Protein AF-A0A7J6NAU2-F1 (afdb_monomer)

Solvent-accessible surface area (backbone atoms only — not comparable to full-atom values): 9694 Å² total; per-residue (Å²): 94,84,86,66,75,79,65,46,68,69,25,42,40,36,38,35,39,41,57,71,85,56,94,75,72,61,90,80,76,66,55,66,50,73,46,38,39,37,16,60,60,53,58,39,66,63,51,42,46,51,54,50,49,53,53,48,50,66,66,37,47,79,64,99,82,46,79,44,68,42,42,71,56,32,35,39,39,38,38,37,14,60,82,79,50,27,34,42,34,37,39,34,21,79,93,44,86,72,42,64,49,53,33,33,31,40,48,90,64,53,77,40,66,79,77,50,71,67,55,29,54,35,26,30,52,27,38,39,53,34,18,57,56,64,74,95,55,88,76,60,40,77,60,77,69,35,51,34,77,92,50,86,58,54,75,63,59,51,51,50,50,52,54,54,50,49,53,61,56,59,75,75,108

Secondary structure (DSSP, 8-state):
-----TT-SPEEEEEEEEETT-S---STT--EEEEEEES---SSHHHHHHHHHHHHHHHH--STT---SEEEEEEEEEEEETTTTEEEEEEE-TT-SSSEEEEEEETT--EE----HHHHHHHHHHHHHHHHS----TTPEE-SSS--TTS---HHHHHHHHHHHHHHHHTT-

Nearest PDB structures (foldseek):
  4in3-assembly1_D  TM=7.371E-01  e=9.384E-10  Saccharomyces cerevisiae
  3msw-assembly1_A  TM=6.447E-01  e=3.137E+00  Bacteroides fragilis NCTC 9343
  9azz-assembly3_C  TM=6.365E-01  e=4.544E+00  Ehrlichia ruminantium str. Gardel
  5lqw-assembly1_A  TM=2.678E-01  e=4.272E+00  Saccharomyces cerevisiae

Structure (mmCIF, N/CA/C/O backbone):
data_AF-A0A7J6NAU2-F1
#
_entry.id   AF-A0A7J6NAU2-F1
#
loop_
_atom_site.group_PDB
_atom_site.id
_atom_site.type_symbol
_atom_site.label_atom_id
_atom_site.label_alt_id
_atom_site.label_comp_id
_atom_site.label_asym_id
_atom_site.label_entity_id
_atom_site.label_seq_id
_atom_site.pdbx_PDB_ins_code
_atom_site.Cartn_x
_atom_site.Cartn_y
_atom_site.Cartn_z
_atom_site.occupancy
_atom_site.B_iso_or_equiv
_atom_site.auth_seq_id
_atom_site.auth_comp_id
_atom_site.auth_asym_id
_atom_site.auth_atom_id
_atom_site.pdbx_PDB_model_num
ATOM 1 N N . MET A 1 1 ? -14.428 7.001 -9.097 1.00 51.09 1 MET A N 1
ATOM 2 C CA . MET A 1 1 ? -14.202 5.643 -8.539 1.00 51.09 1 MET A CA 1
ATOM 3 C C . MET A 1 1 ? -15.546 5.062 -8.105 1.00 51.09 1 MET A C 1
ATOM 5 O O . MET A 1 1 ? -16.396 5.852 -7.714 1.00 51.09 1 MET A O 1
ATOM 9 N N . PRO A 1 2 ? -15.805 3.743 -8.208 1.00 54.88 2 PRO A N 1
ATOM 10 C CA . PRO A 1 2 ? -17.052 3.172 -7.691 1.00 54.88 2 PRO A CA 1
ATOM 11 C C . PRO A 1 2 ? -17.158 3.398 -6.176 1.00 5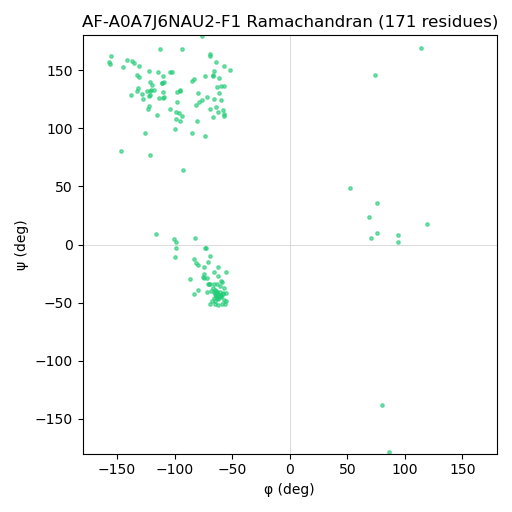4.88 2 PRO A C 1
ATOM 13 O O . PRO A 1 2 ? -16.153 3.328 -5.470 1.00 54.88 2 PRO A O 1
ATOM 16 N N . THR A 1 3 ? -18.365 3.662 -5.674 1.00 55.66 3 THR A N 1
ATOM 17 C CA . THR A 1 3 ? -18.622 3.799 -4.235 1.00 55.66 3 THR A CA 1
ATOM 18 C C . THR A 1 3 ? -18.408 2.448 -3.560 1.00 55.66 3 THR A C 1
ATOM 20 O O . THR A 1 3 ? -19.181 1.510 -3.767 1.00 55.66 3 THR A O 1
ATOM 23 N N . TYR A 1 4 ? -17.345 2.317 -2.771 1.00 61.47 4 TYR A N 1
ATOM 24 C CA . TYR A 1 4 ? -17.094 1.085 -2.035 1.00 61.47 4 TYR A CA 1
ATOM 25 C C . TYR A 1 4 ? -18.024 0.993 -0.820 1.00 61.47 4 TYR A C 1
ATOM 27 O O . TYR A 1 4 ? -18.037 1.878 0.031 1.00 61.47 4 TYR A O 1
ATOM 35 N N . LEU A 1 5 ? -18.792 -0.094 -0.725 1.00 67.62 5 LEU A N 1
ATOM 36 C CA . LEU A 1 5 ? -19.561 -0.430 0.475 1.00 67.62 5 LEU A CA 1
ATOM 37 C C . LEU A 1 5 ? -18.667 -1.192 1.469 1.00 67.62 5 LEU A C 1
ATOM 39 O O . LEU A 1 5 ? -17.882 -2.056 1.077 1.00 67.62 5 LEU A O 1
ATOM 43 N N . GLY A 1 6 ? -18.804 -0.911 2.767 1.00 84.38 6 GLY A N 1
ATOM 44 C CA . GLY A 1 6 ? -18.033 -1.583 3.820 1.00 84.38 6 GLY A CA 1
ATOM 45 C C . GLY A 1 6 ? -16.610 -1.033 3.984 1.00 84.38 6 GLY A C 1
ATOM 46 O O . GLY A 1 6 ? -16.409 0.173 3.968 1.00 84.38 6 GLY A O 1
ATOM 47 N N . LEU A 1 7 ? -15.618 -1.911 4.176 1.00 89.69 7 LEU A N 1
ATOM 48 C CA . LEU A 1 7 ? -14.226 -1.534 4.502 1.00 89.69 7 LEU A CA 1
ATOM 49 C C . LEU A 1 7 ? -13.362 -1.150 3.283 1.00 89.69 7 LEU A C 1
ATOM 51 O O . LEU A 1 7 ? -12.153 -0.946 3.425 1.00 89.69 7 LEU A O 1
ATOM 55 N N . GLY A 1 8 ? -13.956 -1.076 2.091 1.00 89.62 8 GLY A N 1
ATOM 56 C CA . GLY A 1 8 ? -13.227 -0.842 0.847 1.00 89.62 8 GLY A CA 1
ATOM 57 C C . GLY A 1 8 ? -12.674 -2.109 0.182 1.00 89.62 8 GLY A C 1
ATOM 58 O O . GLY A 1 8 ? -12.901 -3.225 0.663 1.00 89.62 8 GLY A O 1
ATOM 59 N N . PRO A 1 9 ? -11.960 -1.949 -0.946 1.00 91.56 9 PRO A N 1
ATOM 60 C CA . PRO A 1 9 ? -11.289 -3.045 -1.634 1.00 91.56 9 PRO A CA 1
ATOM 61 C C . PRO A 1 9 ? -10.095 -3.575 -0.813 1.00 91.56 9 PRO A C 1
ATOM 63 O O . PRO A 1 9 ? -9.605 -2.877 0.077 1.00 91.56 9 PRO A O 1
ATOM 66 N N . PRO A 1 10 ? -9.591 -4.791 -1.102 1.00 92.38 10 PRO A N 1
ATOM 67 C CA . PRO A 1 10 ? -8.260 -5.196 -0.647 1.00 92.38 10 PRO A CA 1
ATOM 68 C C . PRO A 1 10 ? -7.187 -4.226 -1.137 1.00 92.38 10 PRO A C 1
ATOM 70 O O . PRO A 1 10 ? -7.322 -3.632 -2.210 1.00 92.38 10 PRO A O 1
ATOM 73 N N . ASP A 1 11 ? -6.084 -4.153 -0.399 1.00 96.00 11 ASP A N 1
ATOM 74 C CA . ASP A 1 11 ? -4.928 -3.386 -0.839 1.00 96.00 11 ASP A CA 1
ATOM 75 C C . ASP A 1 11 ? -4.319 -4.045 -2.087 1.00 96.00 11 ASP A C 1
ATOM 77 O O . ASP A 1 11 ? -4.319 -5.272 -2.241 1.00 96.00 11 ASP A O 1
ATOM 81 N N . LEU A 1 12 ? -3.802 -3.225 -2.998 1.00 96.38 12 LEU A N 1
ATOM 82 C CA . LEU A 1 12 ? -3.235 -3.662 -4.270 1.00 96.38 12 LEU A CA 1
ATOM 83 C C . LEU A 1 12 ? -1.739 -3.381 -4.281 1.00 96.38 12 LEU A C 1
ATOM 85 O O . LEU A 1 12 ? -1.325 -2.236 -4.131 1.00 96.38 12 LEU A O 1
ATOM 89 N N . CYS A 1 13 ? -0.929 -4.399 -4.559 1.00 96.62 13 CYS A N 1
ATOM 90 C CA . CYS A 1 13 ? 0.479 -4.216 -4.883 1.00 96.62 13 CYS A CA 1
ATOM 91 C C . CYS A 1 13 ? 0.700 -4.547 -6.358 1.00 96.62 13 CYS A C 1
ATOM 93 O O . CYS A 1 13 ? 0.336 -5.629 -6.814 1.00 96.62 13 CYS A O 1
ATOM 95 N N . ARG A 1 14 ? 1.303 -3.624 -7.110 1.00 95.50 14 ARG A N 1
ATOM 96 C CA . ARG A 1 14 ? 1.632 -3.783 -8.530 1.00 95.50 14 ARG A CA 1
ATOM 97 C C . ARG A 1 14 ? 3.118 -3.548 -8.752 1.00 95.50 14 ARG A C 1
ATOM 99 O O . ARG A 1 14 ? 3.636 -2.513 -8.353 1.00 95.50 14 ARG A O 1
ATOM 106 N N . LEU A 1 15 ? 3.782 -4.440 -9.478 1.00 94.50 15 LEU A N 1
ATOM 107 C CA . LEU A 1 15 ? 5.127 -4.225 -10.006 1.00 94.50 15 LEU A CA 1
ATOM 108 C C . LEU A 1 15 ? 5.119 -4.098 -11.525 1.00 94.50 15 LEU A C 1
ATOM 110 O O . LEU A 1 15 ? 4.490 -4.895 -12.222 1.00 94.50 15 LEU A O 1
ATOM 114 N N . THR A 1 16 ? 5.907 -3.160 -12.033 1.00 92.62 16 THR A N 1
ATOM 115 C CA . THR A 1 16 ? 6.211 -3.013 -13.458 1.00 92.62 16 THR A CA 1
ATOM 116 C C . THR A 1 16 ? 7.557 -3.669 -13.745 1.00 92.62 16 THR A C 1
ATOM 118 O O . THR A 1 16 ? 8.567 -3.304 -13.137 1.00 92.62 16 THR A O 1
ATOM 121 N N . LYS A 1 17 ? 7.594 -4.635 -14.669 1.00 89.12 17 LYS A N 1
ATOM 122 C CA . LYS A 1 17 ? 8.814 -5.377 -15.021 1.00 89.12 17 LYS A CA 1
ATOM 123 C C . LYS A 1 17 ? 9.298 -5.013 -16.417 1.00 89.12 17 LYS A C 1
ATOM 125 O O . LYS A 1 17 ? 8.498 -4.834 -17.330 1.00 89.12 17 LYS A O 1
ATOM 130 N N . ILE A 1 18 ? 10.613 -4.986 -16.601 1.00 85.31 18 ILE A N 1
ATOM 131 C CA . ILE A 1 18 ? 11.270 -4.800 -17.896 1.00 85.31 18 ILE A CA 1
ATOM 132 C C . ILE A 1 18 ? 12.165 -6.012 -18.178 1.00 85.31 18 ILE A C 1
ATOM 134 O O . ILE A 1 18 ? 12.994 -6.359 -17.334 1.00 85.31 18 ILE A O 1
ATOM 138 N N . PRO A 1 19 ? 12.053 -6.663 -19.349 1.00 78.94 19 PRO A N 1
ATOM 139 C CA . PRO A 1 19 ? 12.991 -7.708 -19.758 1.00 78.94 19 PRO A CA 1
ATOM 140 C C . PRO A 1 19 ? 14.415 -7.156 -19.891 1.00 78.94 19 PRO A C 1
ATOM 142 O O . PRO A 1 19 ? 14.628 -6.165 -20.588 1.00 78.94 19 PRO A O 1
ATOM 145 N N . LYS A 1 20 ? 15.413 -7.819 -19.292 1.00 75.75 20 LYS A N 1
ATOM 146 C CA . LYS A 1 20 ? 16.821 -7.372 -19.371 1.00 75.75 20 LYS A CA 1
ATOM 147 C C . LYS A 1 20 ? 17.400 -7.445 -20.792 1.00 75.75 20 LYS A C 1
ATOM 149 O O . LYS A 1 20 ? 18.346 -6.731 -21.108 1.00 75.75 20 LYS A O 1
ATOM 154 N N . SER A 1 21 ? 16.838 -8.293 -21.654 1.00 69.19 21 SER A N 1
ATOM 155 C CA . SER A 1 21 ? 17.299 -8.514 -23.032 1.00 69.19 21 SER A CA 1
ATOM 156 C C . SER A 1 21 ? 16.814 -7.462 -24.037 1.00 69.19 21 SER A C 1
ATOM 158 O O . SER A 1 21 ? 17.376 -7.361 -25.128 1.00 69.19 21 SER A O 1
ATOM 160 N N . SER A 1 22 ? 15.798 -6.661 -23.701 1.00 59.81 22 SER A N 1
ATOM 161 C CA . SER A 1 22 ? 15.165 -5.754 -24.660 1.00 59.81 22 SER A CA 1
ATOM 162 C C . SER A 1 22 ? 15.682 -4.323 -24.491 1.00 59.81 22 SER A C 1
ATOM 164 O O . SER A 1 22 ? 15.232 -3.580 -23.624 1.00 59.81 22 SER A O 1
ATOM 166 N N . ARG A 1 23 ? 16.636 -3.909 -25.340 1.00 55.53 23 ARG A N 1
ATOM 167 C CA . ARG A 1 23 ? 17.205 -2.538 -25.352 1.00 55.53 23 ARG A CA 1
ATOM 168 C C . ARG A 1 23 ? 16.250 -1.467 -25.904 1.00 55.53 23 ARG A C 1
ATOM 170 O O . ARG A 1 23 ? 16.606 -0.294 -25.936 1.00 55.53 23 ARG A O 1
ATOM 177 N N . LYS A 1 24 ? 15.058 -1.856 -26.365 1.00 55.44 24 LYS A N 1
ATOM 178 C CA . LYS A 1 24 ? 14.024 -0.966 -26.909 1.00 55.44 24 LYS A CA 1
ATOM 179 C C . LYS A 1 24 ? 12.643 -1.518 -26.555 1.00 55.44 24 LYS A C 1
ATOM 181 O O . LYS A 1 24 ? 12.011 -2.159 -27.385 1.00 55.44 24 LYS A O 1
ATOM 186 N N . SER A 1 25 ? 12.164 -1.290 -25.335 1.00 49.91 25 SER A N 1
ATOM 187 C CA . SER A 1 25 ? 10.727 -1.421 -25.078 1.00 49.91 25 SER A CA 1
ATOM 188 C C . SER A 1 25 ? 10.124 -0.029 -25.123 1.00 49.91 25 SER A C 1
ATOM 190 O O . SER A 1 25 ? 10.374 0.783 -24.236 1.00 49.91 25 SER A O 1
ATOM 192 N N . ALA A 1 26 ? 9.363 0.247 -26.179 1.00 52.94 26 ALA A N 1
ATOM 193 C CA . ALA A 1 26 ? 8.498 1.412 -26.236 1.00 52.94 26 ALA A CA 1
ATOM 194 C C . ALA A 1 26 ? 7.599 1.455 -24.986 1.00 52.94 26 ALA A C 1
ATOM 196 O O . ALA A 1 26 ? 7.246 0.422 -24.416 1.00 52.94 26 ALA A O 1
ATOM 197 N N . GLU A 1 27 ? 7.225 2.660 -24.569 1.00 54.53 27 GLU A N 1
ATOM 198 C CA . GLU A 1 27 ? 6.411 2.928 -23.378 1.00 54.53 27 GLU A CA 1
ATOM 199 C C . GLU A 1 27 ? 5.063 2.175 -23.374 1.00 54.53 27 GLU A C 1
ATOM 201 O O . GLU A 1 27 ? 4.524 1.845 -22.317 1.00 54.53 27 GLU A O 1
ATOM 206 N N . LYS A 1 28 ? 4.573 1.797 -24.564 1.00 49.25 28 LYS A N 1
ATOM 207 C CA . LYS A 1 28 ? 3.440 0.889 -24.771 1.00 49.25 28 LYS A CA 1
ATOM 208 C C . LYS A 1 28 ? 3.880 -0.575 -24.636 1.00 49.25 28 LYS A C 1
ATOM 210 O O . LYS A 1 28 ? 4.484 -1.122 -25.553 1.00 49.25 28 LYS A O 1
ATOM 215 N N . GLY A 1 29 ? 3.509 -1.217 -23.524 1.00 57.88 29 GLY A N 1
ATOM 216 C CA . GLY A 1 29 ? 3.581 -2.680 -23.378 1.00 57.88 29 GLY A CA 1
ATOM 217 C C . GLY A 1 29 ? 4.484 -3.217 -22.265 1.00 57.88 29 GLY A C 1
ATOM 218 O O . GLY A 1 29 ? 4.827 -4.396 -22.299 1.00 57.88 29 GLY A O 1
ATOM 219 N N . ARG A 1 30 ? 4.870 -2.403 -21.270 1.00 71.69 30 ARG A N 1
ATOM 220 C CA . ARG A 1 30 ? 5.601 -2.914 -20.096 1.00 71.69 30 ARG A CA 1
ATOM 221 C C . ARG A 1 30 ? 4.719 -3.899 -19.303 1.00 71.69 30 ARG A C 1
ATOM 223 O O . ARG A 1 30 ? 3.666 -3.483 -18.809 1.00 71.69 30 ARG A O 1
ATOM 230 N N . PRO A 1 31 ? 5.108 -5.179 -19.150 1.00 80.25 31 PRO A N 1
ATOM 231 C CA . PRO A 1 31 ? 4.306 -6.143 -18.409 1.00 80.25 31 PRO A CA 1
ATOM 232 C C . PRO A 1 31 ? 4.239 -5.750 -16.929 1.00 80.25 31 PRO A C 1
ATOM 234 O O . PRO A 1 31 ? 5.262 -5.567 -16.263 1.00 80.25 31 PR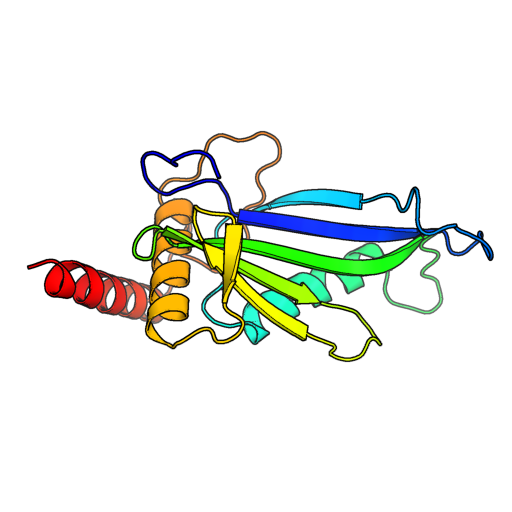O A O 1
ATOM 237 N N . SER A 1 32 ? 3.015 -5.624 -16.420 1.00 85.62 32 SER A N 1
ATOM 238 C CA . SER A 1 32 ? 2.734 -5.332 -15.016 1.00 85.62 32 SER A CA 1
ATOM 239 C C . SER A 1 32 ? 2.110 -6.549 -14.352 1.00 85.62 32 SER A C 1
ATOM 241 O O . SER A 1 32 ? 1.259 -7.215 -14.935 1.00 85.62 32 SER A O 1
ATOM 243 N N . TYR A 1 33 ? 2.529 -6.824 -13.125 1.00 90.38 33 TYR A N 1
ATO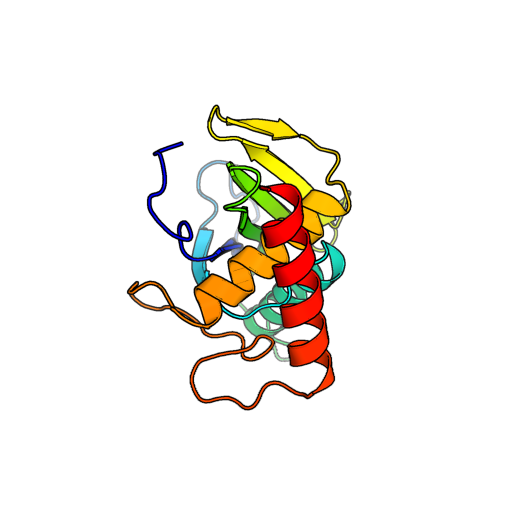M 244 C CA . TYR A 1 33 ? 2.025 -7.922 -12.309 1.00 90.38 33 TYR A CA 1
ATOM 245 C C . TYR A 1 33 ? 1.472 -7.333 -11.029 1.00 90.38 33 TYR A C 1
ATOM 247 O O . TYR A 1 33 ? 2.074 -6.414 -10.476 1.00 90.38 33 TYR A O 1
ATOM 255 N N . PHE A 1 34 ? 0.347 -7.851 -10.558 1.00 94.06 34 PHE A N 1
ATOM 256 C CA . PHE A 1 34 ? -0.248 -7.390 -9.318 1.00 94.06 34 PHE A CA 1
ATOM 257 C C . PHE A 1 34 ? -0.736 -8.555 -8.475 1.00 94.06 34 PHE A C 1
ATOM 259 O O . PHE A 1 34 ? -1.010 -9.640 -8.987 1.00 94.06 34 PHE A O 1
ATOM 266 N N . HIS A 1 35 ? -0.860 -8.301 -7.182 1.00 93.69 35 HIS A N 1
ATOM 267 C CA . HIS A 1 35 ? -1.501 -9.193 -6.233 1.00 93.69 35 HIS A CA 1
ATOM 268 C C . HIS A 1 35 ? -2.222 -8.365 -5.173 1.00 93.69 35 HIS A C 1
ATOM 270 O O . HIS A 1 35 ? -1.853 -7.221 -4.890 1.00 93.69 35 HIS A O 1
ATOM 276 N N . TYR A 1 36 ? -3.271 -8.949 -4.604 1.00 95.94 36 TYR A N 1
ATOM 277 C CA . TYR A 1 36 ? -3.981 -8.351 -3.483 1.00 95.94 36 TYR A CA 1
ATOM 278 C C . TYR A 1 36 ? -3.271 -8.683 -2.180 1.00 95.94 36 TYR A C 1
ATOM 280 O O . TYR A 1 36 ? -2.756 -9.792 -2.011 1.00 95.94 36 TYR A O 1
ATOM 288 N N . VAL A 1 37 ? -3.252 -7.726 -1.259 1.00 93.88 37 VAL A N 1
ATOM 289 C CA . VAL A 1 37 ? -2.552 -7.836 0.017 1.00 93.88 37 VAL A CA 1
ATOM 290 C C . VAL A 1 37 ? -3.465 -7.391 1.153 1.00 93.88 37 VAL A C 1
ATOM 292 O O . VAL A 1 37 ? -4.276 -6.482 1.005 1.00 93.88 37 VAL A O 1
ATOM 295 N N . VAL A 1 38 ? -3.326 -8.029 2.310 1.00 92.81 38 VAL A N 1
ATOM 296 C CA . VAL A 1 38 ? -3.798 -7.500 3.594 1.00 92.81 38 VAL A CA 1
ATOM 297 C C . VAL A 1 38 ? -2.729 -7.689 4.657 1.00 92.81 38 VAL A C 1
ATOM 299 O O . VAL A 1 38 ? -1.887 -8.582 4.574 1.00 92.81 38 VAL A O 1
ATOM 302 N N . GLY A 1 39 ? -2.794 -6.865 5.693 1.00 87.00 39 GLY A N 1
ATOM 303 C CA . GLY A 1 39 ? -1.986 -7.031 6.892 1.00 87.00 39 GLY A CA 1
ATOM 304 C C . GLY A 1 39 ? -0.520 -6.617 6.748 1.00 87.00 39 GLY A C 1
ATOM 305 O O . GLY A 1 39 ? 0.363 -7.247 7.335 1.00 87.00 39 GLY A O 1
ATOM 306 N N . ILE A 1 40 ? -0.283 -5.568 5.963 1.00 90.19 40 ILE A N 1
ATOM 307 C CA . ILE A 1 40 ? 0.976 -4.822 5.886 1.00 90.19 40 ILE A CA 1
ATOM 308 C C . ILE A 1 40 ? 0.816 -3.513 6.665 1.00 90.19 40 ILE A C 1
ATOM 310 O O . ILE A 1 40 ? -0.282 -2.965 6.732 1.00 90.19 40 ILE A O 1
ATOM 314 N N . ASP A 1 41 ? 1.905 -3.027 7.258 1.00 91.12 41 ASP A N 1
ATOM 315 C CA . ASP A 1 41 ? 1.966 -1.678 7.823 1.00 91.12 41 ASP A CA 1
ATOM 316 C C . ASP A 1 41 ? 1.936 -0.638 6.690 1.00 91.12 41 ASP A C 1
ATOM 318 O O . ASP A 1 41 ? 2.824 -0.595 5.833 1.00 91.12 41 ASP A O 1
ATOM 322 N N . VAL A 1 42 ? 0.878 0.169 6.679 1.00 94.75 42 VAL A N 1
ATOM 323 C CA . VAL A 1 42 ? 0.597 1.207 5.681 1.00 94.75 42 VAL A CA 1
ATOM 324 C C . VAL A 1 42 ? 0.590 2.607 6.295 1.00 94.75 42 VAL A C 1
ATOM 326 O O . VAL A 1 42 ? 0.235 3.565 5.617 1.00 94.75 42 VAL A O 1
ATOM 329 N N . GLY A 1 43 ? 1.003 2.757 7.557 1.00 93.31 43 GLY A N 1
ATOM 330 C CA . GLY A 1 43 ? 0.944 4.016 8.303 1.00 93.31 43 GLY A CA 1
ATOM 331 C C . GLY A 1 43 ? 1.984 5.043 7.861 1.00 93.31 43 GLY A C 1
ATOM 332 O O . GLY A 1 43 ? 2.022 6.157 8.379 1.00 93.31 43 GLY A O 1
ATOM 333 N N . SER A 1 44 ? 2.854 4.687 6.914 1.00 95.44 44 SER A N 1
ATOM 334 C CA . SER A 1 44 ? 3.798 5.616 6.307 1.00 95.44 44 SER A CA 1
ATOM 335 C C . SER A 1 44 ? 4.262 5.153 4.929 1.00 95.44 44 SER A C 1
ATOM 337 O O . SER A 1 44 ? 4.332 3.958 4.628 1.00 95.44 44 SER A O 1
ATOM 339 N N . ALA A 1 45 ? 4.712 6.110 4.115 1.00 96.00 45 ALA A N 1
ATOM 340 C CA . ALA A 1 45 ? 5.381 5.813 2.851 1.00 96.00 45 ALA A CA 1
ATOM 341 C C . ALA A 1 45 ? 6.648 4.957 3.042 1.00 96.00 45 ALA A C 1
ATOM 343 O O . ALA A 1 45 ? 6.963 4.130 2.187 1.00 96.00 45 ALA A O 1
ATOM 344 N N . SER A 1 46 ? 7.354 5.117 4.170 1.00 94.06 46 SER A N 1
ATOM 345 C CA . SER A 1 46 ? 8.557 4.338 4.490 1.00 94.06 46 SER A CA 1
ATOM 346 C C . SER A 1 46 ? 8.230 2.854 4.663 1.00 94.06 46 SER A C 1
ATOM 348 O O . SER A 1 46 ? 8.823 2.024 3.973 1.00 94.06 46 SER A O 1
ATOM 350 N N . ALA A 1 47 ? 7.227 2.523 5.487 1.00 92.75 47 ALA A N 1
ATOM 351 C CA . ALA A 1 47 ? 6.791 1.143 5.717 1.00 92.75 47 ALA A CA 1
ATOM 352 C C . ALA A 1 47 ? 6.387 0.447 4.405 1.00 92.75 47 ALA A C 1
ATOM 354 O O . ALA A 1 47 ? 6.890 -0.632 4.072 1.00 92.75 47 ALA A O 1
ATOM 355 N N . ILE A 1 48 ? 5.573 1.128 3.593 1.00 96.19 48 ILE A N 1
ATOM 356 C CA . ILE A 1 48 ? 5.124 0.627 2.290 1.00 96.19 48 ILE A CA 1
ATOM 357 C C . ILE A 1 48 ? 6.301 0.455 1.319 1.00 96.19 48 ILE A C 1
ATOM 359 O O . ILE A 1 48 ? 6.405 -0.561 0.624 1.00 96.19 48 ILE A O 1
ATOM 363 N N . SER A 1 49 ? 7.226 1.418 1.277 1.00 95.38 49 SER A N 1
ATOM 364 C CA . SER A 1 49 ? 8.408 1.329 0.418 1.00 95.38 49 SER A CA 1
ATOM 365 C C . SER A 1 49 ? 9.352 0.199 0.831 1.00 95.38 49 SER A C 1
ATOM 367 O O . SER A 1 49 ? 9.916 -0.464 -0.040 1.00 95.38 49 SER A O 1
ATOM 369 N N . GLY A 1 50 ? 9.467 -0.086 2.131 1.00 94.06 50 GLY A N 1
ATOM 370 C CA . GLY A 1 50 ? 10.196 -1.235 2.660 1.00 94.06 50 GLY A CA 1
ATOM 371 C C . GLY A 1 50 ? 9.577 -2.558 2.209 1.00 94.06 50 GLY A C 1
ATOM 372 O O . GLY A 1 50 ? 10.295 -3.441 1.731 1.00 94.06 50 GLY A O 1
ATOM 373 N N . TYR A 1 51 ? 8.244 -2.672 2.261 1.00 93.88 51 TYR A N 1
ATOM 374 C CA . TYR A 1 51 ? 7.523 -3.835 1.736 1.00 93.88 51 TYR A CA 1
ATOM 375 C C . TYR A 1 51 ? 7.798 -4.053 0.241 1.00 93.88 51 TYR A C 1
ATOM 377 O O . TYR A 1 51 ? 8.215 -5.146 -0.156 1.00 93.88 51 TYR A O 1
ATOM 385 N N . ILE A 1 52 ? 7.630 -3.008 -0.579 1.00 94.94 52 ILE A N 1
ATOM 386 C CA . ILE A 1 52 ? 7.908 -3.079 -2.020 1.00 94.94 52 ILE A CA 1
ATOM 387 C C . ILE A 1 52 ? 9.379 -3.435 -2.266 1.00 94.94 52 ILE A C 1
ATOM 389 O O . ILE A 1 52 ? 9.663 -4.303 -3.086 1.00 94.94 52 ILE A O 1
ATOM 393 N N . SER A 1 53 ? 10.319 -2.820 -1.548 1.00 93.06 53 SER A N 1
ATOM 394 C CA . SER A 1 53 ? 11.755 -3.062 -1.733 1.00 93.06 53 SER A CA 1
ATOM 395 C C . SER A 1 53 ? 12.132 -4.515 -1.444 1.00 93.06 53 SER A C 1
ATOM 397 O O . SER A 1 53 ? 12.808 -5.144 -2.253 1.00 93.06 53 SER A O 1
ATOM 399 N N . ASN A 1 54 ? 11.623 -5.095 -0.352 1.00 91.62 54 ASN A N 1
ATOM 400 C CA . ASN A 1 54 ? 11.809 -6.516 -0.050 1.00 91.62 54 ASN A CA 1
ATOM 401 C C . ASN A 1 54 ? 11.212 -7.418 -1.148 1.00 91.62 54 ASN A C 1
ATOM 403 O O . ASN A 1 54 ? 11.828 -8.407 -1.547 1.00 91.62 54 ASN A O 1
ATOM 407 N N . LEU A 1 55 ? 10.035 -7.072 -1.676 1.00 90.75 55 LEU A N 1
ATOM 408 C CA . LEU A 1 55 ? 9.408 -7.807 -2.775 1.00 90.75 55 LEU A CA 1
ATOM 409 C C . LEU A 1 55 ? 10.247 -7.733 -4.066 1.00 90.75 55 LEU A C 1
ATOM 411 O O . LEU A 1 55 ? 10.412 -8.747 -4.747 1.00 90.75 55 LEU A O 1
ATOM 415 N N . ILE A 1 56 ? 10.831 -6.572 -4.370 1.00 90.56 56 ILE A N 1
ATOM 416 C CA . ILE A 1 56 ? 11.753 -6.379 -5.498 1.00 90.56 56 ILE A CA 1
ATOM 417 C C . ILE A 1 56 ? 12.996 -7.251 -5.326 1.00 90.56 56 ILE A C 1
ATOM 419 O O . ILE A 1 56 ? 13.300 -8.050 -6.212 1.00 90.56 56 ILE A O 1
ATOM 423 N N . SER A 1 57 ? 13.659 -7.183 -4.167 1.00 87.75 57 SER A N 1
ATOM 424 C CA . SER A 1 57 ? 14.850 -7.991 -3.879 1.00 87.75 57 SER A CA 1
ATOM 425 C C . SER A 1 57 ? 14.591 -9.495 -4.015 1.00 87.75 57 SER A C 1
ATOM 427 O O . SER A 1 57 ? 15.436 -10.225 -4.531 1.00 87.75 57 SER A O 1
ATOM 429 N N . ARG A 1 58 ? 13.405 -9.973 -3.611 1.00 86.31 58 ARG A N 1
ATOM 430 C CA . ARG A 1 58 ? 13.015 -11.385 -3.756 1.00 86.31 58 ARG A CA 1
ATOM 431 C C . ARG A 1 58 ? 12.792 -11.804 -5.211 1.00 86.31 58 ARG A C 1
ATOM 433 O O . ARG A 1 58 ? 13.073 -12.949 -5.546 1.00 86.31 58 ARG A O 1
ATOM 440 N N . GLN A 1 59 ? 12.281 -10.916 -6.068 1.00 84.38 59 GLN A N 1
ATOM 441 C CA . GLN A 1 59 ? 11.971 -11.240 -7.469 1.00 84.38 59 GLN A CA 1
ATOM 442 C C . GLN A 1 59 ? 13.155 -11.062 -8.426 1.00 84.38 59 GLN A C 1
ATOM 444 O O . GLN A 1 59 ? 13.236 -11.760 -9.438 1.00 84.38 59 GLN A O 1
ATOM 449 N N . GLU A 1 60 ? 14.069 -10.135 -8.143 1.00 82.56 60 GLU A N 1
ATOM 450 C CA . GLU A 1 60 ? 15.285 -9.966 -8.949 1.00 82.56 60 GLU A CA 1
ATOM 451 C C . GLU A 1 60 ? 16.369 -10.998 -8.606 1.00 82.56 60 GLU A C 1
ATOM 453 O O . GLU A 1 60 ? 17.251 -11.247 -9.431 1.00 82.56 60 GLU A O 1
ATOM 458 N N . GLY A 1 61 ? 16.251 -11.647 -7.441 1.00 68.69 61 GLY A N 1
ATOM 459 C CA . GLY A 1 61 ? 17.260 -12.542 -6.886 1.00 68.69 61 GLY A CA 1
ATOM 460 C C . GLY A 1 61 ? 18.459 -11.759 -6.341 1.00 68.69 61 GLY A C 1
ATOM 461 O O . GLY A 1 61 ? 18.840 -10.718 -6.869 1.00 68.69 61 GLY A O 1
ATOM 462 N N . VAL A 1 62 ? 19.069 -12.260 -5.267 1.00 59.28 62 VAL A N 1
ATOM 463 C CA . VAL A 1 62 ? 20.252 -11.650 -4.640 1.00 59.28 62 VAL A CA 1
ATOM 464 C C . VAL A 1 62 ? 21.484 -12.531 -4.867 1.00 59.28 62 VAL A C 1
ATOM 466 O O . VAL A 1 62 ? 21.433 -13.738 -4.640 1.00 59.28 62 VAL A O 1
ATOM 469 N N . GLY A 1 63 ? 22.595 -11.937 -5.318 1.00 57.19 63 GLY A N 1
ATOM 470 C CA . GLY A 1 63 ? 23.898 -12.607 -5.459 1.00 57.19 63 GLY A CA 1
ATOM 471 C C . GLY A 1 63 ? 24.411 -12.773 -6.897 1.00 57.19 63 GLY A C 1
ATOM 472 O O . GLY A 1 63 ? 23.695 -12.568 -7.871 1.00 57.19 63 GLY A O 1
ATOM 473 N N . PHE A 1 64 ? 25.684 -13.163 -7.025 1.00 52.16 64 PHE A N 1
ATOM 474 C CA . PHE A 1 64 ? 26.426 -13.264 -8.297 1.00 52.16 64 PHE A CA 1
ATOM 475 C C . PHE A 1 64 ? 25.844 -14.289 -9.296 1.00 52.16 64 PHE A C 1
ATOM 477 O O . PHE A 1 64 ? 26.095 -14.196 -10.493 1.00 52.16 64 PHE A O 1
ATOM 484 N N . LEU A 1 65 ? 25.029 -15.238 -8.820 1.00 56.06 65 LEU A N 1
ATOM 485 C CA . LEU A 1 65 ? 24.354 -16.259 -9.635 1.00 56.06 65 LEU A CA 1
ATOM 486 C C . LEU A 1 65 ? 22.885 -15.913 -9.957 1.00 56.06 65 LEU A C 1
ATOM 488 O O . LEU A 1 65 ? 22.188 -16.713 -10.582 1.00 56.06 65 LEU A O 1
ATOM 492 N N . ALA A 1 66 ? 22.385 -14.746 -9.531 1.00 62.97 66 ALA A N 1
ATOM 493 C CA . ALA A 1 66 ? 20.995 -14.351 -9.738 1.00 62.97 66 ALA A CA 1
ATOM 494 C C . ALA A 1 66 ? 20.730 -13.969 -11.208 1.00 62.97 66 ALA A C 1
ATOM 496 O O . ALA A 1 66 ? 20.887 -12.823 -11.629 1.00 62.97 66 ALA A O 1
ATOM 497 N N . SER A 1 67 ? 20.282 -14.943 -12.002 1.00 61.25 67 SER A N 1
ATOM 498 C CA . SER A 1 67 ? 19.842 -14.739 -13.387 1.00 61.25 67 SER A CA 1
ATOM 499 C C . SER A 1 67 ? 18.331 -14.486 -13.453 1.00 61.25 67 SER A C 1
ATOM 501 O O . SER A 1 67 ? 17.568 -15.282 -13.997 1.00 61.25 67 SER A O 1
ATOM 503 N N . SER A 1 68 ? 17.854 -13.379 -12.871 1.00 70.06 68 SER A N 1
ATOM 504 C CA . SER A 1 68 ? 16.486 -12.939 -13.179 1.00 70.06 68 SER A CA 1
ATOM 505 C C . SER A 1 68 ? 16.445 -12.383 -14.601 1.00 70.06 68 SER A C 1
ATOM 507 O O . SER A 1 68 ? 17.231 -11.494 -14.941 1.00 70.06 68 SER A O 1
ATOM 509 N N . ALA A 1 69 ? 15.523 -12.884 -15.427 1.00 77.00 69 ALA A N 1
ATOM 510 C CA . ALA A 1 69 ? 15.320 -12.433 -16.806 1.00 77.00 69 ALA A CA 1
ATOM 511 C C . ALA A 1 69 ? 14.744 -11.003 -16.903 1.00 77.00 69 ALA A C 1
ATOM 513 O O . ALA A 1 69 ? 14.719 -10.406 -17.985 1.00 77.00 69 ALA A O 1
ATOM 514 N N . PHE A 1 70 ? 14.306 -10.431 -15.777 1.00 79.38 70 PHE A N 1
ATOM 515 C CA . PHE A 1 70 ? 13.631 -9.139 -15.709 1.00 79.38 70 PHE A CA 1
ATOM 516 C C . PHE A 1 70 ? 14.254 -8.241 -14.636 1.00 79.38 70 PHE A C 1
ATOM 518 O O . PHE A 1 70 ? 14.834 -8.719 -13.663 1.00 79.38 70 PHE A O 1
ATOM 525 N N . LYS A 1 71 ? 14.131 -6.931 -14.833 1.00 86.88 71 LYS A N 1
ATOM 526 C CA . LYS A 1 71 ? 14.385 -5.887 -13.839 1.00 86.88 71 LYS A CA 1
ATOM 527 C C . LYS A 1 71 ? 13.047 -5.267 -13.432 1.00 86.88 71 LYS A C 1
ATOM 529 O O . LYS A 1 71 ? 12.192 -5.061 -14.295 1.00 86.88 71 LYS A O 1
ATOM 534 N N . ILE A 1 72 ? 12.847 -4.963 -12.158 1.00 89.94 72 ILE A N 1
ATOM 535 C CA . ILE A 1 72 ? 11.699 -4.197 -11.684 1.00 89.94 72 ILE A CA 1
ATOM 536 C C . ILE A 1 72 ? 11.982 -2.709 -11.907 1.00 89.94 72 ILE A C 1
ATOM 538 O O . ILE A 1 72 ? 12.958 -2.160 -11.406 1.00 89.94 72 ILE A O 1
ATOM 542 N N . GLU A 1 73 ? 11.130 -2.055 -12.691 1.00 91.06 73 GLU A N 1
ATOM 543 C CA . GLU A 1 73 ? 11.226 -0.616 -12.965 1.00 91.06 73 GLU A CA 1
ATOM 544 C C . GLU A 1 73 ? 10.573 0.205 -11.857 1.00 91.06 73 GLU A C 1
ATOM 546 O O . GLU A 1 73 ? 11.091 1.240 -11.444 1.00 91.06 73 GLU A O 1
ATOM 551 N N . SER A 1 74 ? 9.407 -0.243 -11.399 1.00 94.12 74 SER A N 1
ATOM 552 C CA . SER A 1 74 ? 8.615 0.464 -10.403 1.00 94.12 74 SER A CA 1
ATOM 553 C C . SER A 1 74 ? 7.686 -0.481 -9.653 1.00 94.12 74 SER A C 1
ATOM 555 O O . SER A 1 74 ? 7.286 -1.526 -10.170 1.00 94.12 74 SER A O 1
ATOM 557 N N . GLY A 1 75 ? 7.326 -0.086 -8.438 1.00 96.00 75 GLY A N 1
ATOM 558 C CA . GLY A 1 75 ? 6.251 -0.665 -7.651 1.00 96.00 75 GLY A CA 1
ATOM 559 C C . GLY A 1 75 ? 5.218 0.397 -7.293 1.00 96.00 75 GLY A C 1
ATOM 560 O O . GLY A 1 75 ? 5.553 1.569 -7.149 1.00 96.00 75 GLY A O 1
ATOM 561 N N . VAL A 1 76 ? 3.966 -0.017 -7.162 1.00 97.31 76 VAL A N 1
ATOM 562 C CA . VAL A 1 76 ? 2.861 0.808 -6.674 1.00 97.31 76 VAL A CA 1
ATOM 563 C C . VAL A 1 76 ? 2.119 0.011 -5.615 1.00 97.31 76 VAL A C 1
ATOM 565 O O . VAL A 1 76 ? 1.843 -1.173 -5.818 1.00 97.31 76 VAL A O 1
ATOM 568 N N . TYR A 1 77 ? 1.801 0.655 -4.502 1.00 97.88 77 TYR A N 1
ATOM 569 C CA . TYR A 1 77 ? 0.908 0.120 -3.485 1.00 97.88 77 TYR A CA 1
ATOM 570 C C . TYR A 1 77 ? -0.278 1.064 -3.318 1.00 97.88 77 TYR A C 1
ATOM 572 O O . TYR A 1 77 ? -0.071 2.272 -3.215 1.00 97.88 77 TYR A O 1
ATOM 580 N N . CYS A 1 78 ? -1.487 0.514 -3.294 1.00 97.12 78 CYS A N 1
ATOM 581 C CA . CYS A 1 78 ? -2.730 1.249 -3.080 1.00 97.12 78 CYS A CA 1
ATOM 582 C C . CYS A 1 78 ? -3.449 0.685 -1.855 1.00 97.12 78 CYS A C 1
ATOM 584 O O . CYS A 1 78 ? -3.607 -0.535 -1.749 1.00 97.12 78 CYS A O 1
ATOM 586 N N . SER A 1 79 ? -3.897 1.561 -0.960 1.00 96.88 79 SER A N 1
ATOM 587 C CA . SER A 1 79 ? -4.672 1.196 0.222 1.00 96.88 79 SER A CA 1
ATOM 588 C C . SER A 1 79 ? -5.809 2.186 0.429 1.00 96.88 79 SER A C 1
ATOM 590 O O . SER A 1 79 ? -5.603 3.399 0.472 1.00 96.88 79 SER A O 1
ATOM 592 N N . TRP A 1 80 ? -7.019 1.656 0.579 1.00 95.75 80 TRP A N 1
ATOM 593 C CA . TRP A 1 80 ? -8.216 2.469 0.748 1.00 95.75 80 TRP A CA 1
ATOM 594 C C . TRP A 1 80 ? -8.361 2.966 2.186 1.00 95.75 80 TRP A C 1
ATOM 596 O O . TRP A 1 80 ? -8.330 2.168 3.128 1.00 95.75 80 TRP A O 1
ATOM 606 N N . ASP A 1 81 ? -8.594 4.261 2.353 1.00 94.94 81 ASP A N 1
ATOM 607 C CA . ASP A 1 81 ? -9.017 4.867 3.609 1.00 94.94 81 ASP A CA 1
ATOM 608 C C . ASP A 1 81 ? -10.543 5.029 3.614 1.00 94.94 81 ASP A C 1
ATOM 610 O O . ASP A 1 81 ? -11.108 5.802 2.838 1.00 94.94 81 ASP A O 1
ATOM 614 N N . VAL A 1 82 ? -11.223 4.290 4.496 1.00 92.69 82 VAL A N 1
ATOM 615 C CA . VAL A 1 82 ? -12.688 4.335 4.598 1.00 92.69 82 VAL A CA 1
ATOM 616 C C . VAL A 1 82 ? -13.196 5.614 5.268 1.00 92.69 82 VAL A C 1
ATOM 618 O O . VAL A 1 82 ? -14.320 6.026 4.995 1.00 92.69 82 VAL A O 1
ATOM 621 N N . PHE A 1 83 ? -12.383 6.252 6.113 1.00 92.44 83 PHE A N 1
ATOM 622 C CA . PHE A 1 83 ? -1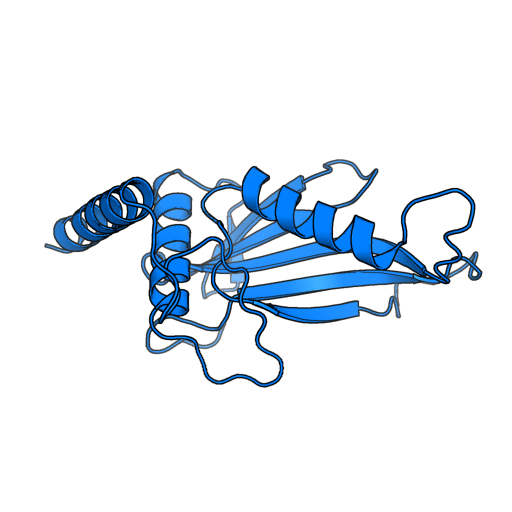2.773 7.438 6.876 1.00 92.44 83 PHE A CA 1
ATOM 623 C C . PHE A 1 83 ? -12.702 8.701 6.021 1.00 92.44 83 PHE A C 1
ATOM 625 O O . PHE A 1 83 ? -13.590 9.545 6.099 1.00 92.44 83 PHE A O 1
ATOM 632 N N . HIS A 1 84 ? -11.677 8.803 5.172 1.00 92.12 84 HIS A N 1
ATOM 633 C CA . HIS A 1 84 ? -11.484 9.945 4.272 1.00 92.12 84 HIS A CA 1
ATOM 634 C C . HIS A 1 84 ? -11.968 9.678 2.835 1.00 92.12 84 HIS A C 1
ATOM 636 O O . HIS A 1 84 ? -11.928 10.578 2.002 1.00 92.12 84 HIS A O 1
ATOM 642 N N . GLN A 1 85 ? -12.433 8.457 2.540 1.00 91.62 85 GLN A N 1
ATOM 643 C CA . GLN A 1 85 ? -12.932 8.031 1.225 1.00 91.62 85 GLN A CA 1
ATOM 644 C C . GLN A 1 85 ? -11.953 8.306 0.074 1.00 91.62 85 GLN A C 1
ATOM 646 O O . GLN A 1 85 ? -12.308 8.841 -0.978 1.00 91.62 85 GLN A O 1
ATOM 651 N N . CYS A 1 86 ? -10.702 7.911 0.274 1.00 94.25 86 CYS A N 1
ATOM 652 C CA . CYS A 1 86 ? -9.637 8.096 -0.699 1.00 94.25 86 CYS A CA 1
ATOM 653 C C . CYS A 1 86 ? -8.700 6.888 -0.737 1.00 94.25 86 CYS A C 1
ATOM 655 O O . CYS A 1 86 ? -8.579 6.129 0.223 1.00 94.25 86 CYS A O 1
ATOM 657 N N . ASP A 1 87 ? -7.985 6.741 -1.842 1.00 95.31 87 ASP A N 1
ATOM 658 C CA . ASP A 1 87 ? -6.958 5.728 -2.036 1.00 95.31 87 ASP A CA 1
ATOM 659 C C . ASP A 1 87 ? -5.575 6.338 -1.787 1.00 95.31 87 ASP A C 1
ATOM 661 O O . ASP A 1 87 ? -5.136 7.210 -2.538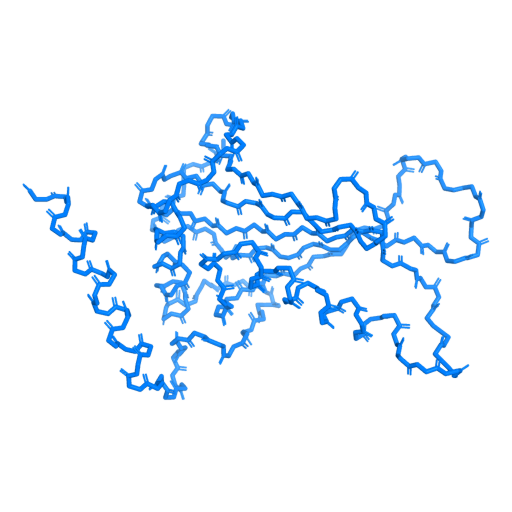 1.00 95.31 87 ASP A O 1
ATOM 665 N N . VAL A 1 88 ? -4.883 5.890 -0.740 1.00 97.50 88 VAL A N 1
ATOM 666 C CA . VAL A 1 88 ? -3.485 6.253 -0.492 1.00 97.50 88 VAL A CA 1
ATOM 667 C C . VAL A 1 88 ? -2.603 5.415 -1.405 1.00 97.50 88 VAL A C 1
ATOM 669 O O . VAL A 1 88 ? -2.626 4.183 -1.362 1.00 97.50 88 VAL A O 1
ATOM 672 N N . ARG A 1 89 ? -1.797 6.089 -2.223 1.00 97.56 89 ARG A N 1
ATOM 673 C CA . ARG A 1 89 ? -0.912 5.477 -3.209 1.00 97.56 89 ARG A CA 1
ATOM 674 C C . ARG A 1 89 ? 0.532 5.799 -2.912 1.00 97.56 89 ARG A C 1
ATOM 676 O O . ARG A 1 89 ? 0.889 6.955 -2.712 1.00 97.56 89 ARG A O 1
ATOM 683 N N . VAL A 1 90 ? 1.372 4.772 -2.950 1.00 98.00 90 VAL A N 1
ATOM 684 C CA . VAL A 1 90 ? 2.823 4.913 -2.840 1.00 98.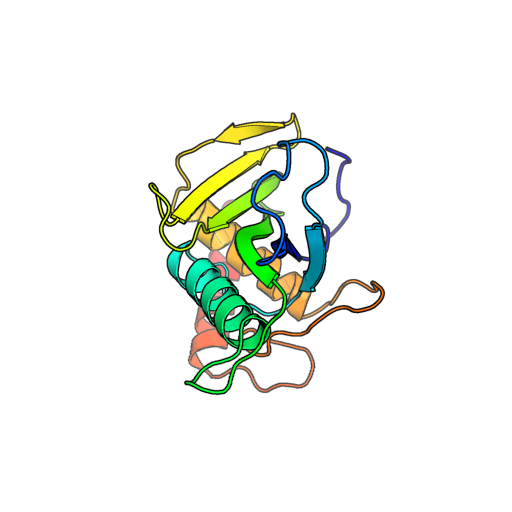00 90 VAL A CA 1
ATOM 685 C C . VAL A 1 90 ? 3.478 4.286 -4.057 1.00 98.00 90 VAL A C 1
ATOM 687 O O . VAL A 1 90 ? 3.386 3.079 -4.280 1.00 98.00 90 VAL A O 1
ATOM 690 N N . GLU A 1 91 ? 4.153 5.115 -4.843 1.00 97.12 91 GLU A N 1
ATOM 691 C CA . GLU A 1 91 ? 5.001 4.704 -5.952 1.00 97.12 91 GLU A CA 1
ATOM 692 C C . GLU A 1 91 ? 6.452 4.604 -5.488 1.00 97.12 91 GLU A C 1
ATOM 694 O O . GLU A 1 91 ? 6.985 5.524 -4.871 1.00 97.12 91 GLU A O 1
ATOM 699 N N . VAL A 1 92 ? 7.113 3.506 -5.838 1.00 97.06 92 VAL A N 1
ATOM 700 C CA . VAL A 1 92 ? 8.530 3.262 -5.562 1.00 97.06 92 VAL A CA 1
ATOM 701 C C . VAL A 1 92 ? 9.241 3.004 -6.879 1.00 97.06 92 VAL A C 1
ATOM 703 O O . VAL A 1 92 ? 8.824 2.150 -7.662 1.00 97.06 92 VAL A O 1
ATOM 706 N N . ARG A 1 93 ? 10.329 3.727 -7.134 1.00 94.56 93 ARG A N 1
ATOM 707 C CA . ARG A 1 93 ? 11.143 3.609 -8.349 1.00 94.56 93 ARG A CA 1
ATOM 708 C C . ARG A 1 93 ? 12.595 3.351 -7.947 1.00 94.56 93 ARG A C 1
ATOM 710 O O . ARG A 1 93 ? 13.310 4.307 -7.643 1.00 94.56 93 ARG A O 1
ATOM 717 N N . PRO A 1 94 ? 13.052 2.085 -7.921 1.00 88.56 94 PRO A N 1
ATOM 718 C CA . PRO A 1 94 ? 14.435 1.768 -7.575 1.00 88.56 94 PRO A CA 1
ATOM 719 C C . PRO A 1 94 ? 15.417 2.477 -8.517 1.00 88.56 94 PRO A C 1
ATOM 721 O O . PRO A 1 94 ? 15.439 2.220 -9.721 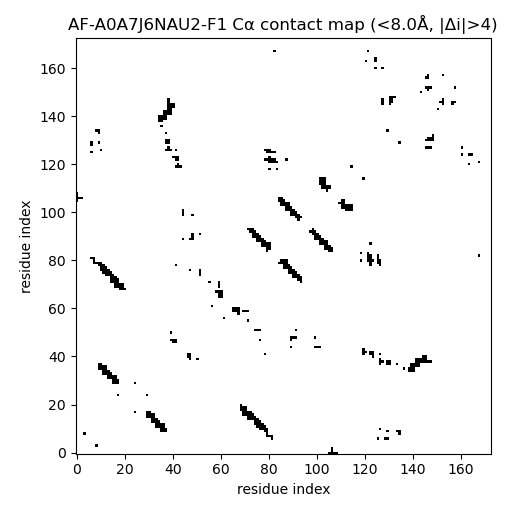1.00 88.56 94 PRO A O 1
ATOM 724 N N . GLY A 1 95 ? 16.226 3.386 -7.970 1.00 84.56 95 GLY A N 1
ATOM 725 C CA . GLY A 1 95 ? 17.175 4.195 -8.745 1.00 84.56 95 GLY A CA 1
ATOM 726 C C . GLY A 1 95 ? 16.553 5.345 -9.551 1.00 84.56 95 GLY A C 1
ATOM 727 O O . GLY A 1 95 ? 17.248 5.938 -10.371 1.00 84.56 95 GLY A O 1
ATOM 728 N N . GLY A 1 96 ? 15.269 5.657 -9.345 1.00 86.94 96 GLY A N 1
ATOM 729 C CA . GLY A 1 96 ? 14.605 6.839 -9.902 1.00 86.94 96 GLY A CA 1
ATOM 730 C C . GLY A 1 96 ? 14.627 8.043 -8.951 1.00 86.94 96 GLY A C 1
ATOM 731 O O . GLY A 1 96 ? 14.940 7.907 -7.769 1.00 86.94 96 GLY A O 1
ATOM 732 N N . TYR A 1 97 ? 14.258 9.222 -9.465 1.00 85.88 97 TYR A N 1
ATOM 733 C CA . TYR A 1 97 ? 14.032 10.432 -8.669 1.00 85.88 97 TYR A CA 1
ATOM 734 C C . TYR A 1 97 ? 12.642 11.033 -8.981 1.00 85.88 97 TYR A C 1
ATOM 736 O O . TYR A 1 97 ? 12.362 11.287 -10.155 1.00 85.88 97 TYR A O 1
ATOM 744 N N . PRO A 1 98 ? 11.772 11.253 -7.975 1.00 89.12 98 PRO A N 1
ATOM 745 C CA . PRO A 1 98 ? 11.935 10.802 -6.592 1.00 89.12 98 PRO A CA 1
ATOM 746 C C . PRO A 1 98 ? 11.902 9.265 -6.496 1.00 89.12 98 PRO A C 1
ATOM 748 O O . PRO A 1 98 ? 11.247 8.592 -7.294 1.00 89.12 98 PRO A O 1
ATOM 751 N N . ALA A 1 99 ? 12.627 8.705 -5.523 1.00 93.19 99 ALA A N 1
ATOM 752 C CA . ALA A 1 99 ? 12.678 7.255 -5.310 1.00 93.19 99 ALA A CA 1
ATOM 753 C C . ALA A 1 99 ? 11.358 6.707 -4.745 1.00 93.19 99 ALA A C 1
ATOM 755 O O . ALA A 1 99 ? 10.957 5.591 -5.075 1.00 93.19 99 ALA A O 1
ATOM 756 N N . VAL A 1 100 ? 10.684 7.506 -3.915 1.00 96.81 100 VAL A N 1
ATOM 757 C CA . VAL A 1 100 ? 9.370 7.216 -3.341 1.00 96.81 100 VAL A CA 1
ATOM 758 C C . VAL A 1 100 ? 8.495 8.450 -3.517 1.00 96.81 100 VAL A C 1
ATOM 760 O O . VAL A 1 100 ? 8.929 9.560 -3.210 1.00 96.81 100 VAL A O 1
ATOM 763 N N . ARG A 1 101 ? 7.271 8.262 -4.003 1.00 96.44 101 ARG A N 1
ATOM 764 C CA . ARG A 1 101 ? 6.240 9.301 -4.077 1.00 96.44 101 ARG A CA 1
ATOM 765 C C . ARG A 1 101 ? 4.970 8.761 -3.443 1.00 96.44 101 ARG A C 1
ATOM 767 O O . ARG A 1 101 ? 4.541 7.670 -3.803 1.00 96.44 101 ARG A O 1
ATOM 774 N N . ALA A 1 102 ? 4.380 9.515 -2.526 1.00 97.38 102 ALA A N 1
ATOM 775 C CA . ALA A 1 102 ? 3.111 9.172 -1.905 1.00 97.38 102 ALA A CA 1
ATOM 776 C C . ALA A 1 102 ? 2.086 10.268 -2.200 1.00 97.38 102 ALA A C 1
ATOM 778 O O . ALA A 1 102 ? 2.435 11.441 -2.150 1.00 97.38 102 ALA A O 1
ATOM 779 N N . PHE A 1 103 ? 0.859 9.882 -2.529 1.00 97.50 103 PHE A N 1
ATOM 780 C CA . PHE A 1 103 ? -0.256 10.794 -2.786 1.00 97.50 103 PHE A CA 1
ATOM 781 C C . PHE A 1 103 ? -1.586 10.084 -2.522 1.00 97.50 103 PHE A C 1
ATOM 783 O O . PHE A 1 103 ? -1.647 8.856 -2.478 1.00 97.50 103 PHE A O 1
ATOM 790 N N . MET A 1 104 ? -2.660 10.844 -2.349 1.00 96.75 104 MET A N 1
ATOM 791 C CA . MET A 1 104 ? -4.022 10.326 -2.233 1.00 96.75 104 MET A CA 1
ATOM 792 C C . MET A 1 104 ? -4.790 10.559 -3.530 1.00 96.75 104 MET A C 1
ATOM 794 O O . MET A 1 104 ? -4.562 11.549 -4.223 1.00 96.75 104 MET A O 1
ATOM 798 N N . VAL A 1 105 ? -5.721 9.661 -3.841 1.00 96.00 105 VAL A N 1
ATOM 799 C CA . VAL A 1 105 ? -6.692 9.830 -4.925 1.00 96.00 105 VAL A CA 1
ATOM 800 C C . VAL A 1 105 ? -8.096 9.730 -4.350 1.00 96.00 105 VAL A C 1
ATOM 802 O O . VAL A 1 105 ? -8.448 8.700 -3.777 1.00 96.00 105 VAL A O 1
ATOM 805 N N . ASP A 1 106 ? -8.887 10.788 -4.477 1.00 91.00 106 ASP A N 1
ATOM 806 C CA . ASP A 1 106 ? -10.260 10.815 -3.965 1.00 91.00 106 ASP A CA 1
ATOM 807 C C . ASP A 1 106 ? -11.245 10.020 -4.854 1.00 91.00 106 ASP A C 1
ATOM 809 O O . ASP A 1 106 ? -10.887 9.427 -5.882 1.00 91.00 106 ASP A O 1
ATOM 813 N N . CYS A 1 107 ? -12.516 9.983 -4.444 1.00 86.62 107 CYS A N 1
ATOM 814 C CA . CYS A 1 107 ? -13.591 9.334 -5.197 1.00 86.62 107 CYS A CA 1
ATOM 815 C C . CYS A 1 107 ? -13.798 9.917 -6.604 1.00 86.62 107 CYS A C 1
ATOM 817 O O . CYS A 1 107 ? -14.171 9.167 -7.516 1.00 86.62 107 CYS A O 1
ATOM 819 N N . ASP A 1 108 ? -13.533 11.208 -6.789 1.00 87.94 108 ASP A N 1
ATOM 820 C CA . ASP A 1 108 ? -13.692 11.930 -8.054 1.00 87.94 108 ASP A CA 1
ATOM 821 C C . ASP A 1 108 ? -12.479 11.745 -8.981 1.00 87.94 108 ASP A C 1
ATOM 823 O O . ASP A 1 108 ? -12.559 11.981 -10.187 1.00 87.94 108 ASP A O 1
ATOM 827 N N . GLY A 1 109 ? -11.379 11.210 -8.446 1.00 88.56 109 GLY A N 1
ATOM 828 C CA . GLY A 1 109 ? -10.131 10.960 -9.156 1.00 88.56 109 GLY A CA 1
ATOM 829 C C . GLY A 1 109 ? -9.115 12.095 -9.037 1.00 88.56 109 GLY A C 1
ATOM 830 O O . GLY A 1 109 ? -8.085 12.039 -9.714 1.00 88.56 109 GLY A O 1
ATOM 831 N N . ASN A 1 110 ? -9.358 13.098 -8.192 1.00 93.50 110 ASN A N 1
ATOM 832 C CA . ASN A 1 110 ? -8.397 14.167 -7.957 1.00 93.50 110 ASN A CA 1
ATOM 833 C C . ASN A 1 110 ? -7.236 13.658 -7.110 1.00 93.50 110 ASN A C 1
ATOM 835 O O . ASN A 1 110 ? -7.397 12.821 -6.221 1.00 93.50 110 ASN A O 1
ATOM 839 N N . THR A 1 111 ? -6.048 14.184 -7.401 1.00 96.00 111 THR A N 1
ATOM 840 C CA . THR A 1 111 ? -4.824 13.839 -6.678 1.00 96.00 111 THR A CA 1
ATOM 841 C C . THR A 1 111 ? -4.516 14.883 -5.615 1.00 96.00 111 THR A C 1
ATOM 843 O O . THR A 1 111 ? -4.487 16.076 -5.911 1.00 96.00 111 THR A O 1
ATOM 846 N N . VAL A 1 112 ? -4.230 14.423 -4.399 1.00 94.69 112 VAL A N 1
ATOM 847 C CA . VAL A 1 112 ? -3.729 15.243 -3.291 1.00 94.69 112 VAL A CA 1
ATOM 848 C C . VAL A 1 112 ? -2.322 14.762 -2.946 1.00 94.69 112 VAL A C 1
ATOM 850 O O . VAL A 1 112 ? -2.143 13.639 -2.478 1.00 94.69 112 VAL A O 1
ATOM 853 N N . GLU A 1 113 ? -1.310 15.589 -3.215 1.00 91.44 113 GLU A N 1
ATOM 854 C CA . GLU A 1 113 ? 0.103 15.214 -3.015 1.00 91.44 113 GLU A CA 1
ATOM 855 C C . GLU A 1 113 ? 0.511 15.204 -1.534 1.00 91.44 113 GLU A C 1
ATOM 857 O O . GLU A 1 113 ? 1.395 14.449 -1.137 1.00 91.44 113 GLU A O 1
ATOM 862 N N . GLU A 1 114 ? -0.127 16.025 -0.697 1.00 90.69 114 GLU A N 1
ATOM 863 C CA . GLU A 1 114 ? 0.199 16.115 0.726 1.00 90.69 114 GLU A CA 1
ATOM 864 C C . GLU A 1 114 ? -0.688 15.188 1.559 1.00 90.69 114 GLU A C 1
ATOM 866 O O . GLU A 1 114 ? -1.883 15.424 1.736 1.00 90.69 114 GLU A O 1
ATOM 871 N N . ILE A 1 115 ? -0.086 14.130 2.108 1.00 94.56 115 ILE A N 1
ATOM 872 C CA . ILE A 1 115 ? -0.774 13.192 2.998 1.00 94.56 115 ILE A CA 1
ATOM 873 C C . ILE A 1 115 ? -0.524 13.594 4.451 1.00 94.56 115 ILE A C 1
ATOM 875 O O . ILE A 1 115 ? 0.564 13.391 4.997 1.00 94.56 115 ILE A O 1
ATOM 879 N N . GLY A 1 116 ? -1.553 14.154 5.085 1.00 94.25 116 GLY A N 1
ATOM 880 C CA . GLY A 1 116 ? -1.523 14.520 6.496 1.00 94.25 116 GLY A CA 1
ATOM 881 C C . GLY A 1 116 ? -1.501 13.310 7.434 1.00 94.25 116 GLY A C 1
ATOM 882 O O . GLY A 1 116 ? -1.852 12.187 7.068 1.00 94.25 116 GLY A O 1
ATOM 883 N N . ARG A 1 117 ? -1.140 13.554 8.700 1.00 94.50 117 ARG A N 1
ATOM 884 C CA . ARG A 1 117 ? -1.108 12.520 9.750 1.00 94.50 117 ARG A CA 1
ATOM 885 C C . ARG A 1 117 ? -2.451 11.801 9.912 1.00 94.50 117 ARG A C 1
ATOM 887 O O . ARG A 1 117 ? -2.457 10.585 10.051 1.00 94.50 117 ARG A O 1
ATOM 894 N N . SER A 1 118 ? -3.564 12.539 9.866 1.00 93.81 118 SER A N 1
ATOM 895 C CA . SER A 1 118 ? -4.914 11.963 9.978 1.00 93.81 118 SER A CA 1
ATOM 896 C C . SER A 1 118 ? -5.181 10.924 8.888 1.00 93.81 118 SER A C 1
ATOM 898 O O . SER A 1 118 ? -5.695 9.853 9.184 1.00 93.81 118 SER A O 1
ATOM 900 N N . SER A 1 119 ? -4.771 11.193 7.647 1.00 94.88 119 SER A N 1
ATOM 901 C CA . SER A 1 119 ? -4.958 10.270 6.523 1.00 94.88 119 SER A CA 1
ATOM 902 C C . SER A 1 119 ? -4.097 9.012 6.657 1.00 94.88 119 SER A C 1
ATOM 904 O O . SER A 1 119 ? -4.570 7.910 6.402 1.00 94.88 119 SER A O 1
ATOM 906 N N . TRP A 1 120 ? -2.846 9.143 7.116 1.00 96.38 120 TRP A N 1
ATOM 907 C CA . TRP A 1 120 ? -1.997 7.980 7.416 1.00 96.38 120 TRP A CA 1
ATOM 908 C C . TRP A 1 120 ? -2.569 7.117 8.549 1.00 96.38 120 TRP A C 1
ATOM 910 O O . TRP A 1 120 ? -2.567 5.889 8.475 1.00 96.38 120 TRP A O 1
ATOM 920 N N . GLU A 1 121 ? -3.098 7.760 9.588 1.00 95.62 121 GLU A N 1
ATOM 921 C CA . GLU A 1 121 ? -3.794 7.093 10.686 1.00 95.62 121 GLU A CA 1
ATOM 922 C C . GLU A 1 121 ? -5.086 6.401 10.191 1.00 95.62 121 GLU A C 1
ATOM 924 O O . GLU A 1 121 ? -5.341 5.244 10.528 1.00 95.62 121 GLU A O 1
ATOM 929 N N . GLY A 1 122 ? -5.866 7.053 9.326 1.00 95.56 122 GLY A N 1
ATOM 930 C CA . GLY A 1 122 ? -7.106 6.513 8.761 1.00 95.56 122 GLY A CA 1
ATOM 931 C C . GLY A 1 122 ? -6.878 5.306 7.854 1.00 95.56 122 GLY A C 1
ATOM 932 O O . GLY A 1 122 ? -7.537 4.270 8.014 1.00 95.56 122 GLY A O 1
ATOM 933 N N . VAL A 1 123 ? -5.893 5.376 6.953 1.00 96.31 123 VAL A N 1
ATOM 934 C CA . VAL A 1 123 ? -5.546 4.248 6.078 1.00 96.31 123 VAL A CA 1
ATOM 935 C C . VAL A 1 123 ? -4.974 3.071 6.869 1.00 96.31 123 VAL A C 1
ATOM 937 O O . VAL A 1 123 ? -5.330 1.925 6.588 1.00 96.31 123 VAL A O 1
ATOM 940 N N . GLN A 1 124 ? -4.180 3.325 7.917 1.00 95.25 124 GLN A N 1
ATOM 941 C CA . GLN A 1 124 ? -3.663 2.267 8.788 1.00 95.25 124 GLN A CA 1
ATOM 942 C C . GLN A 1 124 ? -4.786 1.537 9.525 1.00 95.25 124 GLN A C 1
ATOM 944 O O . GLN A 1 124 ? -4.823 0.302 9.543 1.00 95.25 124 GLN A O 1
ATOM 949 N N . LEU A 1 125 ? -5.738 2.282 10.092 1.00 94.75 125 LEU A N 1
ATOM 950 C CA . LEU A 1 125 ? -6.901 1.684 10.739 1.00 94.75 125 LEU A CA 1
ATOM 951 C C . LEU A 1 125 ? -7.746 0.893 9.735 1.00 94.75 125 LEU A C 1
ATOM 953 O O . LEU A 1 125 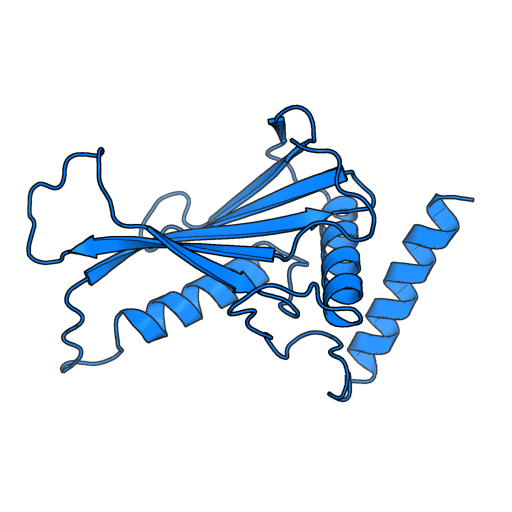? -8.161 -0.231 10.018 1.00 94.75 125 LEU A O 1
ATOM 957 N N . SER A 1 126 ? -7.953 1.444 8.540 1.00 94.88 126 SER A N 1
ATOM 958 C CA . SER A 1 126 ? -8.696 0.787 7.463 1.00 94.88 126 SER A CA 1
ATOM 959 C C . SER A 1 126 ? -8.049 -0.544 7.052 1.00 94.88 126 SER A C 1
ATOM 961 O O . SER A 1 126 ? -8.737 -1.564 6.953 1.00 94.88 126 SER A O 1
ATOM 963 N N . ALA A 1 127 ? -6.723 -0.574 6.892 1.00 94.12 127 ALA A N 1
ATOM 964 C CA . ALA A 1 127 ? -5.969 -1.785 6.579 1.00 94.12 127 ALA A CA 1
ATOM 965 C C . ALA A 1 127 ? -6.033 -2.827 7.709 1.00 94.12 127 ALA A C 1
ATOM 967 O O . ALA A 1 127 ? -6.196 -4.020 7.438 1.00 94.12 127 ALA A O 1
ATOM 968 N N . TRP A 1 128 ? -5.978 -2.403 8.977 1.00 92.06 128 TRP A N 1
ATOM 969 C CA . TRP A 1 128 ? -6.182 -3.294 10.125 1.00 92.06 128 TRP A CA 1
ATOM 970 C C . TRP A 1 128 ? -7.578 -3.912 10.148 1.00 92.06 128 TRP A C 1
ATOM 972 O O . TRP A 1 128 ? -7.706 -5.126 10.304 1.00 92.06 128 TRP A O 1
ATOM 982 N N . LEU A 1 129 ? -8.626 -3.117 9.927 1.00 92.31 129 LEU A N 1
ATOM 983 C CA . LEU A 1 129 ? -9.997 -3.624 9.858 1.00 92.31 129 LEU A CA 1
ATOM 984 C C . LEU A 1 129 ? -10.157 -4.645 8.721 1.00 92.31 129 LEU A C 1
ATOM 986 O O . LEU A 1 129 ? -10.740 -5.714 8.930 1.00 92.31 129 LEU A O 1
ATOM 990 N N . ARG A 1 130 ? -9.582 -4.366 7.541 1.00 91.56 130 ARG A N 1
ATOM 991 C CA . ARG A 1 130 ? -9.539 -5.322 6.421 1.00 91.56 130 ARG A CA 1
ATOM 992 C C . ARG A 1 130 ? -8.731 -6.572 6.757 1.00 91.56 130 ARG A C 1
ATOM 994 O O . ARG A 1 130 ? -9.093 -7.653 6.324 1.00 91.56 130 ARG A O 1
ATOM 1001 N N . SER A 1 131 ? -7.673 -6.471 7.550 1.00 89.69 131 SER A N 1
ATOM 1002 C CA . SER A 1 131 ? -6.880 -7.624 7.994 1.00 89.69 131 SER A CA 1
ATOM 1003 C C . SER A 1 131 ? -7.637 -8.525 8.988 1.00 89.69 131 SER A C 1
ATOM 1005 O O . SER A 1 131 ? -7.498 -9.751 8.957 1.00 89.69 131 SER A O 1
ATOM 1007 N N . ILE A 1 132 ? -8.489 -7.940 9.838 1.00 87.31 132 ILE A N 1
ATOM 1008 C CA . ILE A 1 132 ? -9.363 -8.675 10.771 1.00 87.31 132 ILE A CA 1
ATOM 1009 C C . ILE A 1 132 ? -10.497 -9.385 10.021 1.00 87.31 132 ILE A C 1
ATOM 1011 O O . ILE A 1 132 ? -10.814 -10.541 10.320 1.00 87.31 132 ILE A O 1
ATOM 1015 N N . LYS A 1 133 ? -11.088 -8.719 9.020 1.00 87.06 133 LYS A N 1
ATOM 1016 C CA . LYS A 1 133 ? -12.108 -9.284 8.127 1.00 87.06 133 LYS A CA 1
ATOM 1017 C C . LYS A 1 133 ? -11.639 -9.219 6.663 1.00 87.06 133 LYS A C 1
ATOM 1019 O O . LYS A 1 133 ? -12.112 -8.353 5.923 1.00 87.06 133 LYS A O 1
ATOM 1024 N N . PRO A 1 134 ? -10.738 -10.130 6.240 1.00 87.12 134 PRO A N 1
ATOM 1025 C CA . PRO A 1 134 ? -10.192 -10.124 4.888 1.00 87.12 134 PRO A CA 1
ATOM 1026 C C . PRO A 1 134 ? -11.281 -10.215 3.819 1.00 87.12 134 PRO A C 1
ATOM 1028 O O . PRO A 1 134 ? -12.207 -11.023 3.960 1.00 87.12 134 PRO A O 1
ATOM 1031 N N . PRO A 1 135 ? -11.186 -9.420 2.740 1.00 87.31 135 PRO A N 1
ATOM 1032 C CA . PRO A 1 135 ? -12.063 -9.579 1.592 1.00 87.31 135 PRO A CA 1
ATOM 1033 C C . PRO A 1 135 ? -11.775 -10.914 0.899 1.00 87.31 135 PRO A C 1
ATOM 1035 O O . PRO A 1 135 ? -10.637 -11.379 0.841 1.00 87.31 135 PRO A O 1
ATOM 1038 N N . ILE A 1 136 ? -12.811 -11.537 0.346 1.00 87.62 136 ILE A N 1
ATOM 1039 C CA . ILE A 1 136 ? -12.673 -12.805 -0.371 1.00 87.62 136 ILE A CA 1
ATOM 1040 C C . ILE A 1 136 ? -12.279 -12.484 -1.812 1.00 87.62 136 ILE A C 1
ATOM 1042 O O . ILE A 1 136 ? -13.134 -12.185 -2.642 1.00 87.62 136 ILE A O 1
ATOM 1046 N N . VAL A 1 137 ? -10.977 -12.529 -2.096 1.00 89.00 137 VAL A N 1
ATOM 1047 C CA . VAL A 1 137 ? -10.433 -12.367 -3.450 1.00 89.00 137 VAL A CA 1
ATOM 1048 C C . VAL A 1 137 ? -9.430 -13.478 -3.775 1.00 89.00 137 VAL A C 1
ATOM 1050 O O . VAL A 1 137 ? -8.688 -13.913 -2.888 1.00 89.00 137 VAL A O 1
ATOM 1053 N N . PRO A 1 138 ? -9.381 -13.964 -5.030 1.00 88.38 138 PRO A N 1
ATOM 1054 C CA . PRO A 1 138 ? -8.406 -14.971 -5.434 1.00 88.38 138 PRO A CA 1
ATOM 1055 C C . PRO A 1 138 ? -6.968 -14.481 -5.240 1.00 88.38 138 PRO A C 1
ATOM 1057 O O . PRO A 1 138 ? -6.635 -13.354 -5.604 1.00 88.38 138 PRO A O 1
ATOM 1060 N N . GLY A 1 139 ? -6.107 -15.343 -4.694 1.00 85.62 139 GLY A N 1
ATOM 1061 C CA . GLY A 1 139 ? -4.680 -15.044 -4.547 1.00 85.62 139 GLY A CA 1
ATOM 1062 C C . GLY A 1 139 ? -4.356 -13.945 -3.531 1.00 85.62 139 GLY A C 1
ATOM 1063 O O . GLY A 1 139 ? -3.302 -13.321 -3.647 1.00 85.62 139 GLY A O 1
ATOM 1064 N N . LEU A 1 140 ? -5.240 -13.692 -2.556 1.00 90.06 140 LEU A N 1
ATOM 1065 C CA . LEU A 1 140 ? -4.973 -12.750 -1.470 1.00 90.06 140 LEU A CA 1
ATOM 1066 C C . LEU A 1 140 ? -3.732 -13.168 -0.667 1.00 90.06 140 LEU A C 1
ATOM 1068 O O . LEU A 1 140 ? -3.673 -14.269 -0.120 1.00 90.06 140 LEU A O 1
ATOM 1072 N N . VAL A 1 141 ? -2.765 -12.260 -0.557 1.00 89.06 141 VAL A N 1
ATOM 1073 C CA . VAL A 1 141 ? -1.555 -12.438 0.248 1.00 89.06 141 VAL A CA 1
ATOM 1074 C C . VAL A 1 141 ? -1.752 -11.802 1.622 1.00 89.06 141 VAL A C 1
ATOM 1076 O O . VAL A 1 141 ? -2.163 -10.649 1.728 1.00 89.06 141 VAL A O 1
ATOM 1079 N N . VAL A 1 142 ? -1.413 -12.533 2.684 1.00 85.00 142 VAL A N 1
ATOM 1080 C CA . VAL A 1 142 ? -1.466 -12.033 4.065 1.00 85.00 142 VAL A CA 1
ATOM 1081 C C . VAL A 1 142 ? -0.049 -11.712 4.536 1.00 85.00 142 VAL A C 1
ATOM 1083 O O . VAL A 1 142 ? 0.805 -12.591 4.604 1.00 85.00 142 VAL A O 1
ATOM 1086 N N . GLY A 1 143 ? 0.205 -10.438 4.831 1.00 72.12 143 GLY A N 1
ATOM 1087 C CA . GLY A 1 143 ? 1.524 -9.892 5.152 1.00 72.12 143 GLY A CA 1
ATOM 1088 C C . GLY A 1 143 ? 2.060 -10.227 6.543 1.00 72.12 143 GLY A C 1
ATOM 1089 O O . GLY A 1 143 ? 3.264 -10.144 6.760 1.00 72.12 143 GLY A O 1
ATOM 1090 N N . GLY A 1 144 ? 1.190 -10.626 7.475 1.00 65.06 144 GLY A N 1
ATOM 1091 C CA . GLY A 1 144 ? 1.568 -11.066 8.823 1.00 65.06 144 GLY A CA 1
ATOM 1092 C C . GLY A 1 144 ? 2.080 -9.969 9.770 1.00 65.06 144 GLY A C 1
ATOM 1093 O O . GLY A 1 144 ? 2.497 -10.298 10.874 1.00 65.06 144 GLY A O 1
ATOM 1094 N N . VAL A 1 145 ? 2.049 -8.689 9.372 1.00 61.34 145 VAL A N 1
ATOM 1095 C CA . VAL A 1 145 ? 2.564 -7.545 10.163 1.00 61.34 145 VAL A CA 1
ATOM 1096 C C . VAL A 1 145 ? 1.445 -6.795 10.898 1.00 61.34 145 VAL A C 1
ATOM 1098 O O . VAL A 1 145 ? 1.704 -5.965 11.757 1.00 61.34 145 VAL A O 1
ATOM 1101 N N . CYS A 1 146 ? 0.185 -7.091 10.594 1.00 59.38 146 CYS A N 1
ATOM 1102 C CA . CYS A 1 146 ? -0.987 -6.514 11.257 1.00 59.38 146 CYS A CA 1
ATOM 1103 C C . CYS A 1 146 ? -1.747 -7.564 12.071 1.00 59.38 146 CYS A C 1
ATOM 1105 O O . CYS A 1 146 ? -1.548 -8.763 11.840 1.00 59.38 146 CYS A O 1
ATOM 1107 N N . PRO A 1 147 ? -2.703 -7.147 12.930 1.00 57.16 147 PRO A N 1
ATOM 1108 C CA . PRO A 1 147 ? -3.633 -8.075 13.549 1.00 57.16 147 PRO A CA 1
ATOM 1109 C C . PRO A 1 147 ? -4.362 -8.827 12.435 1.00 57.16 147 PRO A C 1
ATOM 1111 O O . PRO A 1 147 ? -5.126 -8.256 11.655 1.00 57.16 147 PRO A O 1
ATOM 1114 N N . THR A 1 148 ? -4.066 -10.110 12.304 1.00 57.78 148 THR A N 1
ATOM 1115 C CA . THR A 1 148 ? -4.710 -11.012 11.351 1.00 57.78 148 THR A CA 1
ATOM 1116 C C . THR A 1 148 ? -5.466 -12.046 12.160 1.00 57.78 148 THR A C 1
ATOM 1118 O O . THR A 1 148 ? -5.086 -12.392 13.283 1.00 57.78 148 THR A O 1
ATOM 1121 N N . ARG A 1 149 ? -6.578 -12.539 11.617 1.00 50.31 149 ARG A N 1
ATOM 1122 C CA . ARG A 1 149 ? -7.363 -13.577 12.283 1.00 50.31 149 ARG A CA 1
ATOM 1123 C C . ARG A 1 149 ? -6.477 -14.803 12.557 1.00 50.31 149 ARG A C 1
ATOM 1125 O O . ARG A 1 149 ? -6.080 -15.490 11.624 1.00 50.31 149 ARG A O 1
ATOM 1132 N N . GLY A 1 150 ? -6.205 -15.084 13.832 1.00 47.22 150 GLY A N 1
ATOM 1133 C CA . GLY A 1 150 ? -5.442 -16.261 14.265 1.00 47.22 150 GLY A CA 1
ATOM 1134 C C . GLY A 1 150 ? -3.934 -16.059 14.463 1.00 47.22 150 GLY A C 1
ATOM 1135 O O . GLY A 1 150 ? -3.268 -17.022 14.831 1.00 47.22 150 GLY A O 1
ATOM 1136 N N . VAL A 1 151 ? -3.395 -14.845 14.285 1.00 53.06 151 VAL A N 1
ATOM 1137 C CA . VAL A 1 151 ? -2.007 -14.509 14.658 1.00 53.06 151 VAL A CA 1
ATOM 1138 C C . VAL A 1 151 ? -2.044 -13.580 15.876 1.00 53.06 151 VAL A C 1
ATOM 1140 O O . VAL A 1 151 ? -2.755 -12.572 15.826 1.00 53.06 151 VAL A O 1
ATOM 1143 N N . PRO A 1 152 ? -1.330 -13.883 16.978 1.00 52.28 152 PRO A N 1
ATOM 1144 C CA . PRO A 1 152 ? -1.321 -13.011 18.143 1.00 52.28 152 PRO A CA 1
ATOM 1145 C C . PRO A 1 152 ? -0.718 -11.658 17.760 1.00 52.28 152 PRO A C 1
ATOM 1147 O O . PRO A 1 152 ? 0.466 -11.567 17.437 1.00 52.28 152 PRO A O 1
ATOM 1150 N N . ALA A 1 153 ? -1.530 -10.603 17.799 1.00 61.44 15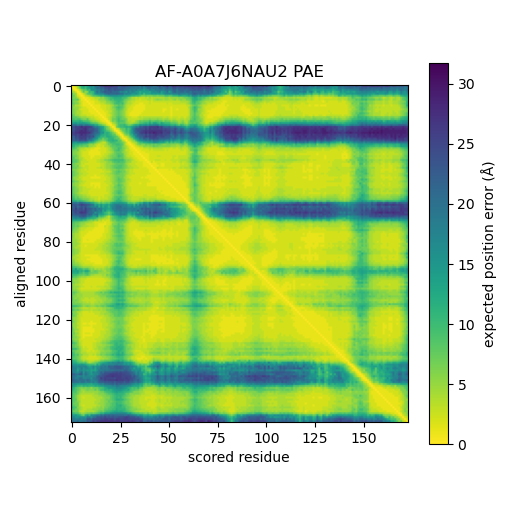3 ALA A N 1
ATOM 1151 C CA . ALA A 1 153 ? -1.007 -9.247 17.790 1.00 61.44 153 ALA A CA 1
ATOM 1152 C C . ALA A 1 153 ? -0.181 -9.047 19.069 1.00 61.44 153 ALA A C 1
ATOM 1154 O O . ALA A 1 153 ? -0.598 -9.462 20.155 1.00 61.44 153 ALA A O 1
ATOM 1155 N N . ASN A 1 154 ? 0.998 -8.434 18.950 1.00 72.62 154 ASN A N 1
ATOM 1156 C CA . ASN A 1 154 ? 1.754 -8.049 20.136 1.00 72.62 154 ASN A CA 1
ATOM 1157 C C . ASN A 1 154 ? 0.957 -6.986 20.932 1.00 72.62 154 ASN A C 1
ATOM 1159 O O . ASN A 1 154 ? 0.050 -6.328 20.413 1.00 72.62 154 ASN A O 1
ATOM 1163 N N . SER A 1 155 ? 1.239 -6.855 22.229 1.00 76.62 155 SER A N 1
ATOM 1164 C CA . SER A 1 155 ? 0.461 -5.986 23.126 1.00 76.62 155 SER A CA 1
ATOM 1165 C C . SER A 1 155 ? 0.514 -4.505 22.736 1.00 76.62 155 SER A C 1
ATOM 1167 O O . SER A 1 155 ? -0.426 -3.769 23.026 1.00 76.62 155 SER A O 1
ATOM 1169 N N . GLU A 1 156 ? 1.587 -4.081 22.073 1.00 81.00 156 GLU A N 1
ATOM 1170 C CA . GLU A 1 156 ? 1.779 -2.730 21.547 1.00 81.00 156 GLU A CA 1
ATOM 1171 C C . GLU A 1 156 ? 0.831 -2.450 20.375 1.00 81.00 156 GLU A C 1
ATOM 1173 O O . GLU A 1 156 ? 0.025 -1.530 20.447 1.00 81.00 156 GLU A O 1
ATOM 1178 N N . MET A 1 157 ? 0.789 -3.332 19.377 1.00 77.88 157 MET A N 1
ATOM 1179 C CA . MET A 1 157 ? -0.101 -3.219 18.219 1.00 77.88 157 MET A CA 1
ATOM 1180 C C . MET A 1 157 ? -1.582 -3.225 18.610 1.00 77.88 157 MET A C 1
ATOM 1182 O O . MET A 1 157 ? -2.385 -2.520 18.004 1.00 77.88 157 MET A O 1
ATOM 1186 N N . LEU A 1 158 ? -1.965 -3.989 19.640 1.00 82.38 158 LEU A N 1
ATOM 1187 C CA . LEU A 1 158 ? -3.327 -3.934 20.180 1.00 82.38 158 LEU A CA 1
ATOM 1188 C C . LEU A 1 158 ? -3.636 -2.581 20.829 1.00 82.38 158 LEU A C 1
ATOM 1190 O O . LEU A 1 158 ? -4.735 -2.058 20.641 1.00 82.38 158 LEU A O 1
ATOM 1194 N N . ARG A 1 159 ? -2.690 -2.002 21.578 1.00 86.69 159 ARG A N 1
ATOM 1195 C CA . ARG A 1 159 ? -2.852 -0.661 22.161 1.00 86.69 159 ARG A CA 1
ATOM 1196 C C . ARG A 1 159 ? -2.951 0.398 21.073 1.00 86.69 159 ARG A C 1
ATOM 1198 O O . ARG A 1 159 ? -3.826 1.257 21.169 1.00 86.69 159 ARG A O 1
ATOM 1205 N N . ASP A 1 160 ? -2.118 0.312 20.043 1.00 88.19 160 ASP A N 1
ATOM 1206 C CA . ASP A 1 160 ? -2.143 1.236 18.913 1.00 88.19 160 ASP A CA 1
ATOM 1207 C C . ASP A 1 160 ? -3.459 1.127 18.150 1.00 88.19 160 ASP A C 1
ATOM 1209 O O . ASP A 1 160 ? -4.099 2.145 17.899 1.00 88.19 160 ASP A O 1
ATOM 1213 N N . PHE A 1 161 ? -3.931 -0.094 17.879 1.00 88.88 161 PHE A N 1
ATOM 1214 C CA . PHE A 1 161 ? -5.243 -0.332 17.279 1.00 88.88 161 PHE A CA 1
ATOM 1215 C C . PHE A 1 161 ? -6.368 0.300 18.098 1.00 88.88 161 PHE A C 1
ATOM 1217 O O . PHE A 1 161 ? -7.171 1.051 17.548 1.00 88.88 161 PHE A O 1
ATOM 1224 N N . ILE A 1 162 ? -6.423 0.037 19.408 1.00 90.06 162 ILE A N 1
ATOM 1225 C CA . ILE A 1 162 ? -7.462 0.588 20.291 1.00 90.06 162 ILE A CA 1
ATOM 1226 C C . ILE A 1 162 ? -7.388 2.116 20.322 1.00 90.06 162 ILE A C 1
ATOM 1228 O O . ILE A 1 162 ? -8.417 2.784 20.226 1.00 90.06 162 ILE A O 1
ATOM 1232 N N . THR A 1 163 ? -6.186 2.678 20.428 1.00 91.38 163 THR A N 1
ATOM 1233 C CA . THR A 1 163 ? -5.966 4.129 20.455 1.00 91.38 163 THR A CA 1
ATOM 1234 C C . THR A 1 163 ? -6.435 4.774 19.153 1.00 91.38 163 THR A C 1
ATOM 1236 O O . THR A 1 163 ? -7.165 5.764 19.178 1.00 91.38 163 THR A O 1
ATOM 1239 N N . LEU A 1 164 ? -6.061 4.192 18.013 1.00 91.31 164 LEU A N 1
ATOM 1240 C CA . LEU A 1 164 ? -6.431 4.673 16.688 1.00 91.31 164 LEU A CA 1
ATOM 1241 C C . LEU A 1 164 ? -7.942 4.565 16.467 1.00 91.31 164 LEU A C 1
ATOM 1243 O O . LEU A 1 164 ? -8.580 5.548 16.105 1.00 91.31 164 LEU A O 1
ATOM 1247 N N . ALA A 1 165 ? -8.533 3.408 16.771 1.00 91.69 165 ALA A N 1
ATOM 1248 C CA . ALA A 1 165 ? -9.974 3.198 16.683 1.00 91.69 165 ALA A CA 1
ATOM 1249 C C . ALA A 1 165 ? -10.746 4.194 17.558 1.00 91.69 165 ALA A C 1
ATOM 1251 O O . ALA A 1 165 ? -11.727 4.776 17.100 1.00 91.69 165 ALA A O 1
ATOM 1252 N N . SER A 1 166 ? -10.273 4.447 18.783 1.00 91.88 166 SER A N 1
ATOM 1253 C CA . SER A 1 166 ? -10.917 5.391 19.701 1.00 91.88 166 SER A CA 1
ATOM 1254 C C . SER A 1 166 ? -10.968 6.799 19.108 1.00 91.88 166 SER A C 1
ATOM 1256 O O . SER A 1 166 ? -12.033 7.407 19.123 1.00 91.88 166 SER A O 1
ATOM 1258 N N . LYS A 1 167 ? -9.867 7.280 18.506 1.00 91.69 167 LYS A N 1
ATOM 1259 C CA . LYS A 1 167 ? -9.822 8.593 17.835 1.00 91.69 167 LYS A CA 1
ATOM 1260 C C . LYS A 1 167 ? -10.900 8.732 16.756 1.00 91.69 167 LYS A C 1
ATOM 1262 O O . LYS A 1 167 ? -11.613 9.733 16.736 1.00 91.69 167 LYS A O 1
ATOM 1267 N N . PHE A 1 168 ? -11.034 7.735 15.878 1.00 89.00 168 PHE A N 1
ATOM 1268 C CA . PHE A 1 168 ? -11.976 7.787 14.752 1.00 89.00 168 PHE A CA 1
ATOM 1269 C C . PHE A 1 168 ? -13.439 7.582 15.169 1.00 89.00 168 PHE A C 1
ATOM 1271 O O . PHE A 1 168 ? -14.336 8.137 14.534 1.00 89.00 168 PHE A O 1
ATOM 1278 N N . ILE A 1 169 ? -13.690 6.854 16.261 1.00 86.38 169 ILE A N 1
ATOM 1279 C CA . ILE A 1 169 ? -15.030 6.750 16.857 1.00 86.38 169 ILE A CA 1
ATOM 1280 C C . ILE A 1 169 ? -15.447 8.103 17.452 1.00 86.38 169 ILE A C 1
ATOM 1282 O O . ILE A 1 169 ? -16.534 8.594 17.156 1.00 86.38 169 ILE A O 1
ATOM 1286 N N . THR A 1 170 ? -14.574 8.740 18.240 1.00 74.38 170 THR A N 1
ATOM 1287 C CA . THR A 1 170 ? -14.890 10.015 18.907 1.00 74.38 170 THR A CA 1
ATOM 1288 C C . THR A 1 170 ? -14.958 11.205 17.957 1.00 74.38 170 THR A C 1
ATOM 1290 O O . THR A 1 170 ? -15.702 12.134 18.223 1.00 74.38 170 THR A O 1
ATOM 1293 N N . ALA A 1 171 ? -14.215 11.191 16.846 1.00 62.47 171 ALA A N 1
ATOM 1294 C CA . ALA A 1 171 ? -14.255 12.273 15.857 1.00 62.47 171 ALA A CA 1
ATOM 1295 C C . ALA A 1 171 ? -15.569 12.319 15.051 1.00 62.47 171 ALA A C 1
ATOM 1297 O O . ALA A 1 171 ? -15.847 13.318 14.395 1.00 62.47 171 ALA A O 1
ATOM 1298 N N . SER A 1 172 ? -16.361 11.242 15.096 1.00 53.59 172 SER A N 1
ATOM 1299 C CA . SER A 1 172 ? -17.653 11.122 14.408 1.00 53.59 172 SER A CA 1
ATOM 1300 C C . SER A 1 172 ? -18.859 11.358 15.336 1.00 53.59 172 SER A C 1
ATOM 1302 O O . SER A 1 172 ? -19.992 11.140 14.908 1.00 53.59 172 SER A O 1
ATOM 1304 N N . SER A 1 173 ? -18.616 11.733 16.603 1.00 44.62 173 SER A N 1
ATOM 1305 C CA . SER A 1 173 ? -19.625 12.001 17.647 1.00 44.62 173 SER A CA 1
ATOM 1306 C C . SER A 1 173 ? -19.735 13.497 17.918 1.00 44.62 173 SER A C 1
ATOM 1308 O O . SER A 1 173 ? -20.877 14.001 17.956 1.00 44.62 173 SER A O 1
#

Radius of gyration: 17.31 Å; Cα contacts (8 Å, |Δi|>4): 305; chains: 1; bounding box: 46×32×50 Å

Mean predicted aligned error: 7.48 Å

Foldseek 3Di:
DPDDDDLGDFKKKKWFKDFPPDPDDDPPDGDMDMAGEAAFQQLDLVSVLVVVVVVQCVQQDDDPPRPRRIHTQKMKIWFAQPLQQWIWIWIAGVVDVVRIFIWIQHPVGDIGRDDDSLNSLRRRLSRQVCQCVPDDDPRYYYPLNHDHVPRDDDPVRVVSNVVSVVVSVVVVD

pLDDT: mean 83.95, std 14.61, range [44.62, 98.0]

InterPro domains:
  IPR011990 Tetratricopeptide-like helical domain superfamily [G3DSA:1.25.40.10] (1-141)
  IPR015374 Chs5p-Arf1p binding [PF09295] (33-132)
  IPR015374 Chs5p-Arf1p binding [PTHR31975] (6-133)

Organism: Perkinsus olseni (NCBI:txid32597)

Sequence (173 aa):
MPTYLGLGPPDLCRLTKIPKSSRKSAEKGRPSYFHYVVGIDVGSASAISGYISNLISRQEGVGFLASSAFKIESGVYCSWDVFHQCDVRVEVRPGGYPAVRAFMVDCDGNTVEEIGRSSWEGVQLSAWLRSIKPPIVPGLVVGGVCPTRGVPANSEMLRDFITLASKFITASS